Protein AF-A0AAJ1JYE7-F1 (afdb_monomer_lite)

Secondary structure (DSSP, 8-state):
-------EEEEEEEEESSSSSEEEEEEETTS-EEEEES--S---EEEEEEEEEEEEEEEEEETTTEEEEEEEEEEEEEEEEEEEEEE-GGG--

Sequence (93 aa):
MFSGRGTYVKYIEIGIGNRWFVRTETENKDGTEFEERGIIKPIYFESLYVRMWFRKTCLILDTKEGFKKVKKRRIEYKFIFGIVSRLDKEKVG

Structure (mmCIF, N/CA/C/O backbone):
data_AF-A0AAJ1JYE7-F1
#
_entry.id   AF-A0AAJ1JYE7-F1
#
loop_
_atom_site.group_PDB
_atom_site.id
_atom_site.type_symbol
_atom_site.label_atom_id
_atom_site.label_alt_id
_atom_site.label_comp_id
_atom_site.label_asym_id
_atom_site.label_entity_id
_atom_site.label_seq_id
_atom_site.pdbx_PDB_ins_code
_atom_site.Cartn_x
_atom_site.Cartn_y
_atom_site.Cartn_z
_atom_site.occupancy
_atom_site.B_iso_or_equiv
_atom_site.auth_seq_id
_atom_site.auth_comp_id
_atom_site.auth_asym_id
_atom_site.auth_atom_id
_atom_site.pdbx_PDB_model_num
ATOM 1 N N . MET A 1 1 ? 16.367 14.997 -20.482 1.00 34.31 1 MET A N 1
ATOM 2 C CA . MET A 1 1 ? 17.190 13.776 -20.345 1.00 34.31 1 MET A CA 1
ATOM 3 C C . MET A 1 1 ? 17.410 13.540 -18.851 1.00 34.31 1 MET A C 1
ATOM 5 O O . MET A 1 1 ? 18.354 14.069 -18.288 1.00 34.31 1 MET A O 1
ATOM 9 N N . PHE A 1 2 ? 16.486 12.858 -18.164 1.00 36.75 2 PHE A N 1
ATOM 10 C CA . PHE A 1 2 ? 16.659 12.547 -16.738 1.00 36.75 2 PHE A CA 1
ATOM 11 C C . PHE A 1 2 ? 17.430 11.232 -16.618 1.00 36.75 2 PHE A C 1
ATOM 13 O O . PHE A 1 2 ? 16.849 10.147 -16.596 1.00 36.75 2 PHE A O 1
ATOM 20 N N . SER A 1 3 ? 18.759 11.336 -16.584 1.00 42.69 3 SER A N 1
ATOM 21 C CA . SER A 1 3 ? 19.651 10.236 -16.211 1.00 42.69 3 SER A CA 1
ATOM 22 C C . SER A 1 3 ? 19.556 9.988 -14.700 1.00 42.69 3 SER A C 1
ATOM 24 O O . SER A 1 3 ? 20.482 10.264 -13.947 1.00 42.69 3 SER A O 1
ATOM 26 N N . GLY A 1 4 ? 18.403 9.505 -14.238 1.00 48.66 4 GLY A N 1
ATOM 27 C CA . GLY A 1 4 ? 18.215 9.040 -12.866 1.00 48.66 4 GLY A CA 1
ATOM 28 C C . GLY A 1 4 ? 18.513 7.548 -12.786 1.00 48.66 4 GLY A C 1
ATOM 29 O O . GLY A 1 4 ? 17.646 6.735 -13.127 1.00 48.66 4 GLY A O 1
ATOM 30 N N . ARG A 1 5 ? 19.735 7.187 -12.374 1.00 52.03 5 ARG A N 1
ATOM 31 C CA . ARG A 1 5 ? 20.025 5.867 -11.796 1.00 52.03 5 ARG A CA 1
ATOM 32 C C . ARG A 1 5 ? 19.333 5.831 -10.435 1.00 52.03 5 ARG A C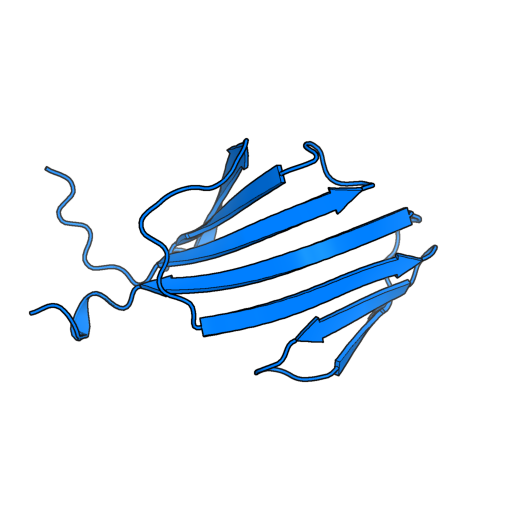 1
ATOM 34 O O . ARG A 1 5 ? 19.800 6.457 -9.492 1.00 52.03 5 ARG A O 1
ATOM 41 N N . GLY A 1 6 ? 18.197 5.157 -10.354 1.00 58.00 6 GLY A N 1
ATOM 42 C CA . GLY A 1 6 ? 17.426 5.066 -9.123 1.00 58.00 6 GLY A CA 1
ATOM 43 C C . GLY A 1 6 ? 16.493 3.873 -9.175 1.00 58.00 6 GLY A C 1
ATOM 44 O O . GLY A 1 6 ? 15.922 3.582 -10.229 1.00 58.00 6 GLY A O 1
ATOM 45 N N . THR A 1 7 ? 16.379 3.182 -8.044 1.00 64.06 7 THR A N 1
ATOM 46 C CA . THR A 1 7 ? 15.238 2.314 -7.779 1.00 64.06 7 THR A CA 1
ATOM 47 C C . THR A 1 7 ? 14.058 3.210 -7.452 1.00 64.06 7 THR A C 1
ATOM 49 O O . THR A 1 7 ? 14.181 4.116 -6.626 1.00 64.06 7 THR A O 1
ATOM 52 N N . TYR A 1 8 ? 12.936 2.962 -8.112 1.00 82.88 8 TYR A N 1
ATOM 53 C CA . TYR A 1 8 ? 11.683 3.656 -7.852 1.00 82.88 8 TYR A CA 1
ATOM 54 C C . TYR A 1 8 ? 10.617 2.610 -7.555 1.00 82.88 8 TYR A C 1
ATOM 56 O O . TYR A 1 8 ? 10.483 1.634 -8.306 1.00 82.88 8 TYR A O 1
ATOM 64 N N . VAL A 1 9 ? 9.883 2.801 -6.460 1.00 91.88 9 VAL A N 1
ATOM 65 C CA . VAL A 1 9 ? 8.764 1.937 -6.078 1.00 91.88 9 VAL A CA 1
ATOM 66 C C . VAL A 1 9 ? 7.475 2.675 -6.384 1.00 91.88 9 VAL A C 1
ATOM 68 O O . VAL A 1 9 ? 7.284 3.810 -5.967 1.00 91.88 9 VAL A O 1
ATOM 71 N N . LYS A 1 10 ? 6.593 2.032 -7.141 1.00 94.75 10 LYS A N 1
ATOM 72 C CA . LYS A 1 10 ? 5.254 2.537 -7.422 1.00 94.75 10 LYS A CA 1
ATOM 73 C C . LYS A 1 10 ? 4.230 1.684 -6.698 1.00 94.75 10 LYS A C 1
ATOM 75 O O . LYS A 1 10 ? 4.213 0.468 -6.878 1.00 94.75 10 LYS A O 1
ATOM 80 N N . TYR A 1 11 ? 3.334 2.326 -5.971 1.00 95.50 11 TYR A N 1
ATOM 81 C CA . TYR A 1 11 ? 2.158 1.719 -5.367 1.00 95.50 11 TYR A CA 1
ATOM 82 C C . TYR A 1 11 ? 0.939 2.133 -6.183 1.00 95.50 11 TYR A C 1
ATOM 84 O O . TYR A 1 11 ? 0.471 3.269 -6.103 1.00 95.50 11 TYR A O 1
ATOM 92 N N . ILE A 1 12 ? 0.454 1.227 -7.026 1.00 96.44 12 ILE A N 1
ATOM 93 C CA . ILE A 1 12 ? -0.694 1.484 -7.899 1.00 96.44 12 ILE A CA 1
ATOM 94 C C . ILE A 1 12 ? -1.921 0.928 -7.200 1.00 96.44 12 ILE A C 1
ATOM 96 O O . ILE A 1 12 ? -2.015 -0.274 -6.977 1.00 96.44 12 ILE A O 1
ATOM 100 N N . GLU A 1 13 ? -2.856 1.804 -6.859 1.00 96.81 13 GLU A N 1
ATOM 101 C CA . GLU A 1 13 ? -3.952 1.523 -5.944 1.00 96.81 13 GLU A CA 1
ATOM 102 C C . GLU A 1 13 ? -5.303 1.818 -6.574 1.00 96.81 13 GLU A C 1
ATOM 104 O O . GLU A 1 13 ? -5.510 2.869 -7.183 1.00 96.81 13 GLU A O 1
ATOM 109 N N . ILE A 1 14 ? -6.252 0.922 -6.330 1.00 96.81 14 ILE A N 1
ATOM 110 C CA . ILE A 1 14 ? -7.673 1.119 -6.577 1.00 96.81 14 ILE A CA 1
ATOM 111 C C . ILE A 1 14 ? -8.447 0.896 -5.283 1.00 96.81 14 ILE A C 1
ATOM 113 O O . ILE A 1 14 ? -8.214 -0.070 -4.556 1.00 96.81 14 ILE A O 1
ATOM 117 N N . GLY A 1 15 ? -9.374 1.793 -4.963 1.00 95.00 15 GLY A N 1
ATOM 118 C CA . GLY A 1 15 ? -10.163 1.636 -3.753 1.00 95.00 15 GLY A CA 1
ATOM 119 C C . GLY A 1 15 ? -10.948 2.859 -3.325 1.00 95.00 15 GLY A C 1
ATOM 120 O O . GLY A 1 15 ? -10.893 3.931 -3.925 1.00 95.00 15 GLY A O 1
ATOM 121 N N . ILE A 1 16 ? -11.675 2.677 -2.229 1.00 93.88 16 ILE A N 1
ATOM 122 C CA . ILE A 1 16 ? -12.484 3.714 -1.589 1.00 93.88 16 ILE A CA 1
ATOM 123 C C . ILE A 1 16 ? -11.773 4.262 -0.348 1.00 93.88 16 ILE A C 1
ATOM 125 O O . ILE A 1 16 ? -11.069 3.538 0.360 1.00 93.88 16 ILE A O 1
ATOM 129 N N . GLY A 1 17 ? -11.959 5.558 -0.087 1.00 89.75 17 GLY A N 1
ATOM 130 C CA . GLY A 1 17 ? -11.331 6.276 1.029 1.00 89.75 17 GLY A CA 1
ATOM 131 C C . GLY A 1 17 ? -9.947 6.873 0.720 1.00 89.75 17 GLY A C 1
ATOM 132 O O . GLY A 1 17 ? -9.336 7.505 1.586 1.00 89.75 17 GLY A O 1
ATOM 133 N N . ASN A 1 18 ? -9.451 6.708 -0.509 1.00 88.94 18 ASN A N 1
ATOM 134 C CA . ASN A 1 18 ? -8.342 7.490 -1.062 1.00 88.94 18 ASN A CA 1
ATOM 135 C C . ASN A 1 18 ? -8.852 8.780 -1.728 1.00 88.94 18 ASN A C 1
ATOM 137 O O . ASN A 1 18 ? -10.046 8.921 -1.985 1.00 88.94 18 ASN A O 1
ATOM 141 N N . ARG A 1 19 ? -7.940 9.721 -2.024 1.00 89.38 19 ARG A N 1
ATOM 142 C CA . ARG A 1 19 ? -8.263 10.988 -2.712 1.00 89.38 19 ARG A CA 1
ATOM 143 C C . ARG A 1 19 ? -8.909 10.761 -4.084 1.00 89.38 19 ARG A C 1
ATOM 145 O O . ARG A 1 19 ? -9.800 11.507 -4.478 1.00 89.38 19 ARG A O 1
ATOM 152 N N . TRP A 1 20 ? -8.464 9.724 -4.790 1.00 93.75 20 TRP A N 1
ATOM 153 C CA . TRP A 1 20 ? -9.024 9.269 -6.059 1.00 93.75 20 TRP A CA 1
ATOM 154 C C . TRP A 1 20 ? -9.295 7.769 -6.004 1.00 93.75 20 TRP A C 1
ATOM 156 O O . TRP A 1 20 ? -8.610 7.043 -5.284 1.00 93.75 20 TRP A O 1
ATOM 166 N N . PHE A 1 21 ? -10.268 7.317 -6.800 1.00 93.44 21 PHE A N 1
ATOM 167 C CA . PHE A 1 21 ? -10.625 5.899 -6.903 1.00 93.44 21 PHE A CA 1
ATOM 168 C C . PHE A 1 21 ? -9.472 5.040 -7.430 1.00 93.44 21 PHE A C 1
ATOM 170 O O . PHE A 1 21 ? -9.311 3.909 -6.990 1.00 93.44 21 PHE A O 1
ATOM 177 N N . VAL A 1 22 ? -8.657 5.597 -8.332 1.00 94.81 22 VAL A N 1
ATOM 178 C CA . VAL A 1 22 ? -7.417 4.993 -8.828 1.00 94.81 22 VAL A CA 1
ATOM 179 C C . VAL A 1 22 ? -6.291 6.010 -8.687 1.00 94.81 22 VAL A C 1
ATOM 181 O O . VAL A 1 22 ? -6.442 7.158 -9.125 1.00 94.81 22 VAL A O 1
ATOM 184 N N . ARG A 1 23 ? -5.170 5.604 -8.092 1.00 96.06 23 ARG A N 1
ATOM 185 C CA . ARG A 1 23 ? -3.984 6.447 -7.902 1.00 96.06 23 ARG A CA 1
ATOM 186 C C . ARG A 1 23 ? -2.696 5.642 -8.017 1.00 96.06 23 ARG A C 1
ATOM 188 O O . ARG A 1 23 ? -2.705 4.435 -7.800 1.00 96.06 23 ARG A O 1
ATOM 195 N N . THR A 1 24 ? -1.600 6.328 -8.300 1.00 95.69 24 THR A N 1
ATOM 196 C CA . THR A 1 24 ? -0.247 5.788 -8.188 1.00 95.69 24 THR A CA 1
ATOM 197 C C . THR A 1 24 ? 0.550 6.673 -7.242 1.00 95.69 24 THR A C 1
ATOM 199 O O . THR A 1 24 ? 0.564 7.888 -7.403 1.00 95.69 24 THR A O 1
ATOM 202 N N . GLU A 1 25 ? 1.192 6.074 -6.252 1.00 94.50 25 GLU A N 1
ATOM 203 C CA . GLU A 1 25 ? 2.142 6.742 -5.362 1.00 94.50 25 GLU A CA 1
ATOM 204 C C . GLU A 1 25 ? 3.546 6.274 -5.739 1.00 94.50 25 GLU A C 1
ATOM 206 O O . GLU A 1 25 ? 3.780 5.070 -5.832 1.00 94.50 25 GLU A O 1
ATOM 211 N N . THR A 1 26 ? 4.453 7.205 -6.026 1.00 92.00 26 THR A N 1
ATOM 212 C CA . THR A 1 26 ? 5.835 6.887 -6.398 1.00 92.00 26 THR A CA 1
ATOM 213 C C . THR A 1 26 ? 6.770 7.311 -5.277 1.00 92.00 26 THR A C 1
ATOM 215 O O . THR A 1 26 ? 6.810 8.485 -4.919 1.00 92.00 26 THR A O 1
ATOM 218 N N . GLU A 1 27 ? 7.534 6.350 -4.766 1.00 92.56 27 GLU A N 1
ATOM 219 C CA . GLU A 1 27 ? 8.571 6.523 -3.754 1.00 92.56 27 GLU A CA 1
ATOM 220 C C . GLU A 1 27 ? 9.947 6.427 -4.431 1.00 92.56 27 GLU A C 1
ATOM 222 O O . GLU A 1 27 ? 10.315 5.413 -5.045 1.00 92.56 27 GLU A O 1
ATOM 227 N N . ASN A 1 28 ? 10.698 7.523 -4.360 1.00 86.75 28 ASN A N 1
ATOM 228 C CA . ASN A 1 28 ? 12.052 7.630 -4.883 1.00 86.75 28 ASN A CA 1
ATOM 229 C C . ASN A 1 28 ? 13.074 7.161 -3.831 1.00 86.75 28 ASN A C 1
ATOM 231 O O . ASN A 1 28 ? 12.841 7.235 -2.628 1.00 86.75 28 ASN A O 1
ATOM 235 N N . LYS A 1 29 ? 14.265 6.730 -4.272 1.00 81.62 29 LYS A N 1
ATOM 236 C CA . LYS A 1 29 ? 15.356 6.297 -3.371 1.00 81.62 29 LYS A CA 1
ATOM 237 C C . LYS A 1 29 ? 15.812 7.374 -2.372 1.00 81.62 29 LYS A C 1
ATOM 239 O O . LYS A 1 29 ? 16.345 7.041 -1.319 1.00 81.62 29 LYS A O 1
ATOM 244 N N . ASP A 1 30 ? 15.641 8.647 -2.711 1.00 82.81 30 ASP A N 1
ATOM 245 C CA . ASP A 1 30 ? 15.944 9.781 -1.830 1.00 82.81 30 ASP A CA 1
ATOM 246 C C . ASP A 1 30 ? 14.872 10.009 -0.744 1.00 82.81 30 ASP A C 1
ATOM 248 O O . ASP A 1 30 ? 14.997 10.937 0.052 1.00 82.81 30 ASP A O 1
ATOM 252 N N . GLY A 1 31 ? 13.840 9.158 -0.692 1.00 81.38 31 GLY A N 1
ATOM 253 C CA . GLY A 1 31 ? 12.722 9.257 0.242 1.00 81.38 31 GLY A CA 1
ATOM 254 C C . GLY A 1 31 ? 11.667 10.279 -0.175 1.00 81.38 31 GLY A C 1
ATOM 255 O O . GLY A 1 31 ? 10.756 10.554 0.602 1.00 81.38 31 GLY A O 1
ATOM 256 N N . THR A 1 32 ? 11.775 10.873 -1.370 1.00 86.00 32 THR A N 1
ATOM 257 C CA . THR A 1 32 ? 10.725 11.757 -1.881 1.00 86.00 32 THR A CA 1
ATOM 258 C C . THR A 1 32 ? 9.548 10.941 -2.413 1.00 86.00 32 THR A C 1
ATOM 260 O O . THR A 1 32 ? 9.721 9.968 -3.150 1.00 86.00 32 THR A O 1
ATOM 263 N N . GLU A 1 33 ? 8.339 11.354 -2.038 1.00 90.81 33 GLU A N 1
ATOM 264 C CA . GLU A 1 33 ? 7.083 10.705 -2.410 1.00 90.81 33 GLU A CA 1
ATOM 265 C C . GLU A 1 33 ? 6.198 11.684 -3.185 1.00 90.81 33 GLU A C 1
ATOM 267 O O . GLU A 1 33 ? 6.097 12.866 -2.836 1.00 90.81 33 GLU A O 1
ATOM 272 N N . PHE A 1 34 ? 5.526 11.202 -4.228 1.00 89.94 34 PHE A N 1
ATOM 273 C CA . PHE A 1 34 ? 4.501 11.974 -4.927 1.00 89.94 34 PHE A CA 1
ATOM 274 C C . PHE A 1 34 ? 3.324 11.102 -5.367 1.00 89.94 34 PH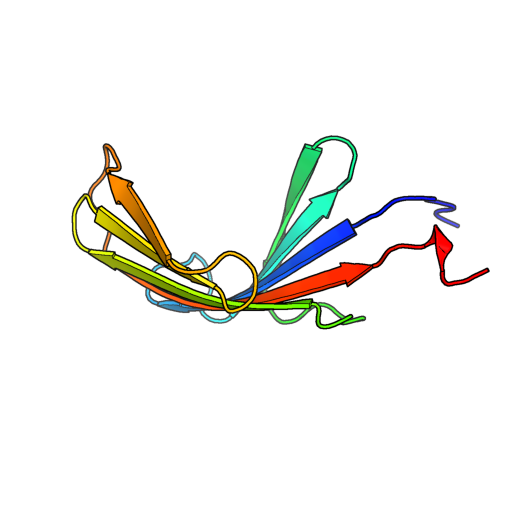E A C 1
ATOM 276 O O . PHE A 1 34 ? 3.477 9.926 -5.696 1.00 89.94 34 PHE A O 1
ATOM 283 N N . GLU A 1 35 ? 2.131 11.701 -5.376 1.00 92.94 35 GLU A N 1
ATOM 284 C CA . GLU A 1 35 ? 0.886 11.038 -5.765 1.00 92.94 35 GLU A CA 1
ATOM 285 C C . GLU A 1 35 ? 0.390 11.531 -7.128 1.00 92.94 35 GLU A C 1
ATOM 287 O O . GLU A 1 35 ? 0.215 12.729 -7.354 1.00 92.94 35 GLU A O 1
ATOM 292 N N . GLU A 1 36 ? 0.059 10.587 -8.003 1.00 94.06 36 GLU A N 1
ATOM 293 C CA . GLU A 1 36 ? -0.529 10.820 -9.317 1.00 94.06 36 GLU A CA 1
ATOM 294 C C . GLU A 1 36 ? -1.903 10.145 -9.425 1.00 94.06 36 GLU A C 1
ATOM 296 O O . GLU A 1 36 ? -2.155 9.068 -8.875 1.00 94.06 36 GLU A O 1
ATOM 301 N N . ARG A 1 37 ? -2.828 10.764 -10.164 1.00 95.38 37 ARG A N 1
ATOM 302 C CA . ARG A 1 37 ? -4.151 10.181 -10.426 1.00 95.38 37 ARG A CA 1
ATOM 303 C C . ARG A 1 37 ? -4.056 9.147 -11.553 1.00 95.38 37 ARG A C 1
ATOM 305 O O . ARG A 1 37 ? -3.574 9.463 -12.635 1.00 95.38 37 ARG A O 1
ATOM 312 N N . GLY A 1 38 ? -4.621 7.957 -11.342 1.00 93.94 38 GLY A N 1
ATOM 313 C CA . GLY A 1 38 ? -4.651 6.881 -12.339 1.00 93.94 38 GLY A CA 1
ATOM 314 C C . GLY A 1 38 ? -3.471 5.906 -12.257 1.00 93.94 38 GLY 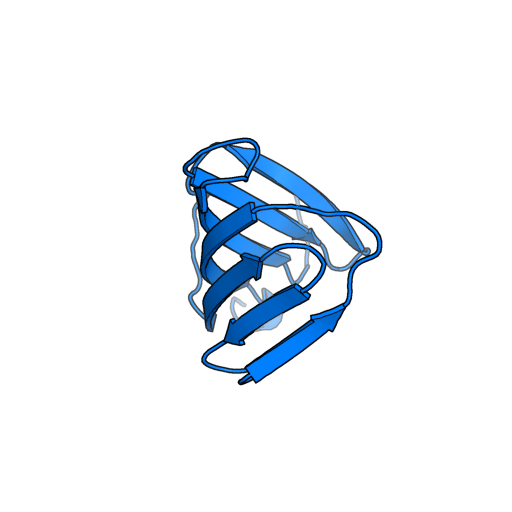A C 1
ATOM 315 O O . GLY A 1 38 ? -2.786 5.827 -11.240 1.00 93.94 38 GLY A O 1
ATOM 316 N N . ILE A 1 39 ? -3.285 5.121 -13.325 1.00 93.38 39 ILE A N 1
ATOM 317 C CA . ILE A 1 39 ? -2.267 4.063 -13.438 1.00 93.38 39 ILE A CA 1
ATOM 318 C C . ILE A 1 39 ? -1.078 4.587 -14.249 1.00 93.38 39 ILE A C 1
ATOM 320 O O . ILE A 1 39 ? -1.229 4.876 -15.438 1.00 93.38 39 ILE A O 1
ATOM 324 N N . ILE A 1 40 ? 0.108 4.653 -13.638 1.00 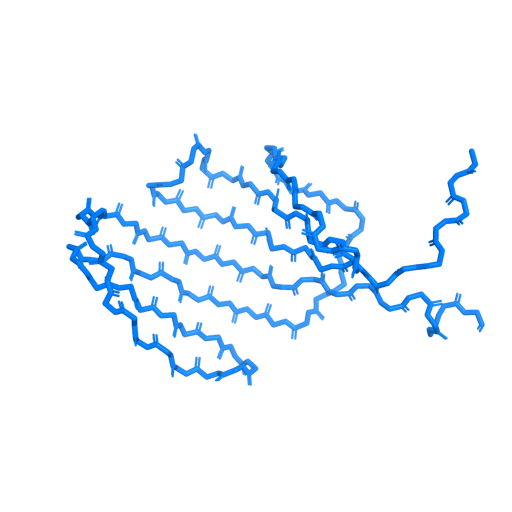92.19 40 ILE A N 1
ATOM 325 C CA . ILE A 1 40 ? 1.301 5.236 -14.271 1.00 92.19 40 ILE A CA 1
ATOM 326 C C . ILE A 1 40 ? 2.277 4.154 -14.748 1.00 92.19 40 ILE A C 1
ATOM 328 O O . ILE A 1 40 ? 2.958 3.494 -13.960 1.00 92.19 40 ILE A O 1
ATOM 332 N N . LYS A 1 41 ? 2.396 4.007 -16.071 1.00 88.69 41 LYS A N 1
ATOM 333 C CA . LYS A 1 41 ? 3.343 3.090 -16.732 1.00 88.69 41 LYS A CA 1
ATOM 334 C C . LYS A 1 41 ? 4.790 3.633 -16.703 1.00 88.69 41 LYS A C 1
ATOM 336 O O . LYS A 1 41 ? 4.983 4.825 -16.475 1.00 88.69 41 LYS A O 1
ATOM 341 N N . PRO A 1 42 ? 5.823 2.797 -16.926 1.00 90.38 42 PRO A N 1
ATOM 342 C CA . PRO A 1 42 ? 5.789 1.329 -16.950 1.00 90.38 42 PRO A CA 1
ATOM 343 C C . PRO A 1 42 ? 5.511 0.732 -15.560 1.00 90.38 42 PRO A C 1
ATOM 345 O O . PRO A 1 42 ? 5.710 1.410 -14.547 1.00 90.38 42 PRO A O 1
ATOM 348 N N . ILE A 1 43 ? 5.038 -0.520 -15.545 1.00 90.56 43 ILE A N 1
ATOM 349 C CA . ILE A 1 43 ? 4.699 -1.309 -14.351 1.00 90.56 43 ILE A CA 1
ATOM 350 C C . ILE A 1 43 ? 5.572 -2.566 -14.356 1.00 90.56 43 ILE A C 1
ATOM 352 O O . ILE A 1 43 ? 5.513 -3.346 -15.303 1.00 90.56 43 ILE A O 1
ATOM 356 N N . TYR A 1 44 ? 6.347 -2.762 -13.296 1.00 92.38 44 TYR A N 1
ATOM 357 C CA . TYR A 1 44 ? 7.209 -3.920 -13.071 1.00 92.38 44 TYR A CA 1
ATOM 358 C C . TYR A 1 44 ? 6.725 -4.633 -11.815 1.00 92.38 44 TYR A C 1
ATOM 360 O O . TYR A 1 44 ? 7.149 -4.303 -10.712 1.00 92.38 44 TYR A O 1
ATOM 368 N N . PHE A 1 45 ? 5.758 -5.534 -11.988 1.00 93.62 45 PHE A N 1
ATOM 369 C CA . PHE A 1 45 ? 5.053 -6.178 -10.882 1.00 93.62 45 PHE A CA 1
ATOM 370 C C . PHE A 1 45 ? 6.016 -6.868 -9.903 1.00 93.62 45 PHE A C 1
ATOM 372 O O . PHE A 1 45 ? 6.832 -7.692 -10.307 1.00 93.62 45 PHE A O 1
ATOM 379 N N . GLU A 1 46 ? 5.885 -6.539 -8.619 1.00 95.19 46 GLU A N 1
ATOM 380 C CA . GLU A 1 46 ? 6.643 -7.139 -7.519 1.00 95.19 46 GLU A CA 1
ATOM 381 C C . GLU A 1 46 ? 5.723 -7.908 -6.563 1.00 95.19 46 GLU A C 1
ATOM 383 O O . GLU A 1 46 ? 5.962 -9.080 -6.277 1.00 95.19 46 GLU A O 1
ATOM 388 N N . SER A 1 47 ? 4.670 -7.259 -6.066 1.00 96.62 47 SER A N 1
ATOM 389 C CA . SER A 1 47 ? 3.697 -7.869 -5.158 1.00 96.62 47 SER A CA 1
ATOM 390 C C . SER A 1 47 ? 2.316 -7.251 -5.339 1.00 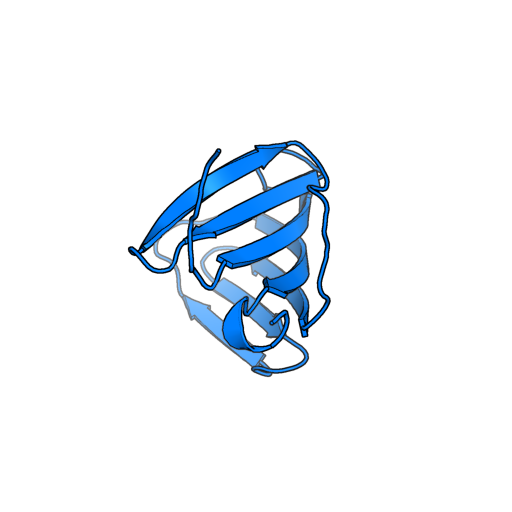96.62 47 SER A C 1
ATOM 392 O O . SER A 1 47 ? 2.154 -6.202 -5.966 1.00 96.62 47 SER A O 1
ATOM 394 N N . LEU A 1 48 ? 1.303 -7.911 -4.788 1.00 97.38 48 LEU A N 1
ATOM 395 C CA . LEU A 1 48 ? -0.035 -7.353 -4.632 1.00 97.38 48 LEU A CA 1
ATOM 396 C C . LEU A 1 48 ? -0.373 -7.269 -3.148 1.00 97.38 48 LEU A C 1
ATOM 398 O O . LEU A 1 48 ? 0.040 -8.121 -2.359 1.00 97.38 48 LEU A O 1
ATOM 402 N N . TYR A 1 49 ? -1.172 -6.274 -2.780 1.00 97.75 49 TYR A N 1
ATOM 403 C CA . TYR A 1 49 ? -1.658 -6.113 -1.422 1.00 97.75 49 TYR A CA 1
ATOM 404 C C . TYR A 1 49 ? -3.117 -5.686 -1.353 1.00 97.75 49 TYR A C 1
ATOM 406 O O . TYR A 1 49 ? -3.662 -5.008 -2.224 1.00 97.75 49 TYR A O 1
ATOM 414 N N . VAL A 1 50 ? -3.738 -6.051 -0.238 1.00 97.38 50 VAL A N 1
ATOM 415 C CA . VAL A 1 50 ? -5.036 -5.557 0.205 1.00 97.38 50 VAL A CA 1
ATOM 416 C C . VAL A 1 50 ? -4.819 -4.749 1.470 1.00 97.38 50 VAL A C 1
ATOM 418 O O . VAL A 1 50 ? -4.198 -5.220 2.422 1.00 97.38 50 VAL A O 1
ATOM 421 N N . ARG A 1 51 ? -5.357 -3.533 1.511 1.00 96.75 51 ARG A N 1
ATOM 422 C CA . ARG A 1 51 ? -5.317 -2.673 2.688 1.00 96.75 51 ARG A CA 1
ATOM 423 C C . ARG A 1 51 ? -6.718 -2.272 3.107 1.00 96.75 51 ARG A C 1
ATOM 425 O O . ARG A 1 51 ? -7.455 -1.624 2.366 1.00 96.75 51 ARG A O 1
ATOM 432 N N . MET A 1 52 ? -7.049 -2.620 4.341 1.00 97.00 52 MET A N 1
ATOM 433 C CA . MET A 1 52 ? -8.323 -2.309 4.968 1.00 97.00 52 MET A CA 1
ATOM 434 C C . MET A 1 52 ? -8.080 -1.395 6.156 1.00 97.00 52 MET A C 1
ATOM 436 O O . MET A 1 52 ? -7.465 -1.788 7.147 1.00 97.00 52 MET A O 1
ATOM 440 N N . TRP A 1 53 ? -8.578 -0.171 6.076 1.00 97.44 53 TRP A N 1
ATOM 441 C CA . TRP A 1 53 ? -8.652 0.709 7.227 1.00 97.44 53 TRP A CA 1
ATOM 442 C C . TRP A 1 53 ? -10.046 0.600 7.828 1.00 97.44 53 TRP A C 1
ATOM 444 O O . TRP A 1 53 ? -11.035 0.944 7.188 1.00 97.44 53 TRP A O 1
ATOM 454 N N . PHE A 1 54 ? -10.117 0.138 9.071 1.00 96.25 54 PHE A N 1
ATOM 455 C CA . PHE A 1 54 ? -11.341 0.074 9.852 1.00 96.25 54 PHE A CA 1
ATOM 456 C C . PHE A 1 54 ? -11.130 0.762 11.201 1.00 96.25 54 PHE A C 1
ATOM 458 O O . PHE A 1 54 ? -10.380 0.295 12.068 1.00 96.25 54 PHE A O 1
ATOM 465 N N . ARG A 1 55 ? -11.801 1.900 11.395 1.00 95.38 55 ARG A N 1
ATOM 466 C CA . ARG A 1 55 ? -11.663 2.753 12.583 1.00 95.38 55 ARG A CA 1
ATOM 467 C C . ARG A 1 55 ? -10.211 3.183 12.809 1.00 95.38 55 ARG A C 1
ATOM 469 O O . ARG A 1 55 ? -9.645 3.892 11.991 1.00 95.38 55 ARG A O 1
ATOM 476 N N . LYS A 1 56 ? -9.605 2.781 13.929 1.00 97.00 56 LYS A N 1
ATOM 477 C CA . LYS A 1 56 ? -8.204 3.060 14.283 1.00 97.00 56 LYS A CA 1
ATOM 478 C C . LYS A 1 56 ? -7.255 1.938 13.855 1.00 97.00 56 LYS A C 1
ATOM 480 O O . LYS A 1 56 ? -6.094 1.955 14.244 1.00 97.00 56 LYS A O 1
ATOM 485 N N . THR A 1 57 ? -7.729 0.939 13.118 1.00 97.06 57 THR A N 1
ATOM 486 C CA . THR A 1 57 ? -6.929 -0.228 12.734 1.00 97.06 57 THR A CA 1
ATOM 487 C C . THR A 1 57 ? -6.743 -0.246 11.228 1.00 97.06 57 THR A C 1
ATOM 489 O O . THR A 1 57 ? -7.715 -0.216 10.484 1.00 97.06 57 THR A O 1
ATOM 492 N N . CYS A 1 58 ? -5.494 -0.322 10.787 1.00 97.25 58 CYS A N 1
ATOM 493 C CA . CYS A 1 58 ? -5.122 -0.548 9.401 1.00 97.25 58 CYS A CA 1
ATOM 494 C C . CYS A 1 58 ? -4.558 -1.966 9.280 1.00 97.25 58 CYS A C 1
ATOM 496 O O . CYS A 1 58 ? -3.585 -2.310 9.955 1.00 97.25 58 CYS A O 1
ATOM 498 N N . LEU A 1 59 ? -5.211 -2.789 8.471 1.00 97.56 59 LEU A N 1
ATOM 499 C CA . LEU A 1 59 ? -4.787 -4.132 8.106 1.00 97.56 59 LEU A CA 1
ATOM 500 C C . LEU A 1 59 ? -4.189 -4.071 6.708 1.00 97.56 59 LEU A C 1
ATOM 502 O O . LEU A 1 59 ? -4.781 -3.460 5.821 1.00 97.56 59 LEU A O 1
ATOM 506 N N . ILE A 1 60 ? -3.034 -4.691 6.524 1.00 97.81 60 ILE A N 1
ATOM 507 C CA . ILE A 1 60 ? -2.354 -4.812 5.240 1.00 97.81 60 ILE A CA 1
ATOM 508 C C . ILE A 1 60 ? -2.033 -6.290 5.067 1.00 97.81 60 ILE A C 1
ATOM 510 O O . ILE A 1 60 ? -1.442 -6.896 5.956 1.00 97.81 60 ILE A O 1
ATOM 514 N N . LEU A 1 61 ? -2.454 -6.867 3.954 1.00 97.56 61 LEU A N 1
ATOM 515 C CA . LEU A 1 61 ? -2.074 -8.204 3.531 1.00 97.56 61 LEU A CA 1
ATOM 516 C C . LEU A 1 61 ? -1.353 -8.051 2.202 1.00 97.56 61 LEU A C 1
ATOM 518 O O . LEU A 1 61 ? -1.992 -7.676 1.228 1.00 97.56 61 LEU A O 1
ATOM 522 N N . ASP A 1 62 ? -0.055 -8.306 2.176 1.00 97.50 62 ASP A N 1
ATOM 523 C CA . ASP A 1 62 ? 0.784 -8.241 0.982 1.00 97.50 62 ASP A CA 1
ATOM 524 C C . ASP A 1 62 ? 1.307 -9.646 0.656 1.00 97.50 62 ASP A C 1
ATOM 526 O O . ASP A 1 62 ? 1.626 -10.423 1.556 1.00 97.50 62 ASP A O 1
ATOM 530 N N . THR A 1 63 ? 1.368 -10.010 -0.622 1.00 97.38 63 THR A N 1
ATOM 531 C CA . THR A 1 63 ? 1.797 -11.359 -1.029 1.00 97.38 63 THR A CA 1
ATOM 532 C C . THR A 1 63 ? 3.277 -11.641 -0.799 1.00 97.38 63 THR A C 1
ATOM 534 O O . THR A 1 63 ? 3.665 -12.805 -0.784 1.00 97.38 63 THR A O 1
ATOM 537 N N . LYS A 1 64 ? 4.105 -10.606 -0.645 1.00 95.31 64 LYS A N 1
ATOM 538 C CA . LYS A 1 64 ? 5.545 -10.691 -0.389 1.00 95.31 64 LYS A CA 1
ATOM 539 C C . LYS A 1 64 ? 5.865 -10.480 1.093 1.00 95.31 64 LYS A C 1
ATOM 541 O O . LYS A 1 64 ? 6.590 -11.279 1.672 1.00 95.31 64 LYS A O 1
ATOM 546 N N . GLU A 1 65 ? 5.310 -9.438 1.710 1.00 94.19 65 GLU A N 1
ATOM 547 C CA . GLU A 1 65 ? 5.577 -9.070 3.115 1.00 94.19 65 GLU A CA 1
ATOM 548 C C . GLU A 1 65 ? 4.649 -9.785 4.119 1.00 94.19 65 GLU A C 1
ATOM 550 O O . GLU A 1 65 ? 4.887 -9.772 5.328 1.00 94.19 65 GLU A O 1
ATOM 555 N N . GLY A 1 66 ? 3.570 -10.413 3.645 1.00 95.56 66 GLY A N 1
ATOM 556 C CA . GLY A 1 66 ? 2.591 -11.098 4.482 1.00 95.56 66 GLY A CA 1
ATOM 557 C C . GLY A 1 66 ? 1.606 -10.147 5.172 1.00 95.56 66 GLY A C 1
ATOM 558 O O . GLY A 1 66 ? 1.193 -9.119 4.631 1.00 95.56 66 GLY A O 1
ATOM 559 N N . PHE A 1 67 ? 1.158 -10.519 6.373 1.00 97.44 67 PHE A N 1
ATOM 560 C CA . PHE A 1 67 ? 0.120 -9.792 7.104 1.00 97.44 67 PHE A CA 1
ATOM 561 C C . PHE A 1 67 ? 0.695 -8.805 8.124 1.00 97.44 67 PHE A C 1
ATOM 563 O O . PHE A 1 67 ? 1.486 -9.162 8.995 1.00 97.44 67 PHE A O 1
ATOM 570 N N . LYS A 1 68 ? 0.196 -7.569 8.092 1.00 96.81 68 LYS A N 1
ATOM 571 C CA . LYS A 1 68 ? 0.552 -6.493 9.016 1.00 96.81 68 LYS A CA 1
ATOM 572 C C . LYS A 1 68 ? -0.696 -5.823 9.578 1.00 96.81 68 LYS A C 1
ATOM 574 O O . LYS A 1 68 ? -1.613 -5.437 8.856 1.00 96.81 68 LYS A O 1
ATOM 579 N N . LYS A 1 69 ? -0.699 -5.606 10.892 1.00 97.50 69 LYS A N 1
ATOM 580 C CA . LYS A 1 69 ? -1.754 -4.887 11.616 1.00 97.50 69 LYS A CA 1
ATOM 581 C C . LYS A 1 69 ? -1.164 -3.680 12.330 1.00 97.50 69 LYS A C 1
ATOM 583 O O . LYS A 1 69 ? -0.273 -3.820 13.159 1.00 97.50 69 LYS A O 1
ATOM 588 N N . VAL A 1 70 ? -1.691 -2.492 12.042 1.00 96.75 70 VAL A N 1
ATOM 589 C CA . VAL A 1 70 ? -1.191 -1.220 12.581 1.00 96.75 70 VAL A CA 1
ATOM 590 C C . VAL A 1 70 ? -2.325 -0.450 13.248 1.00 96.75 70 VAL A C 1
ATOM 592 O O . VAL A 1 70 ? -3.362 -0.203 12.633 1.00 96.75 70 VAL A O 1
ATOM 595 N N . LYS A 1 71 ? -2.127 -0.017 14.499 1.00 96.94 71 LYS A N 1
ATOM 596 C CA . LYS A 1 71 ? -3.025 0.947 15.154 1.00 96.94 71 LYS A CA 1
ATOM 597 C C . LYS A 1 71 ? -2.646 2.372 14.745 1.00 96.94 71 LYS A C 1
ATOM 599 O O . LYS A 1 71 ? -1.478 2.744 14.761 1.00 96.94 71 LYS A O 1
ATOM 604 N N . LYS A 1 72 ? -3.638 3.177 14.382 1.00 94.50 72 LYS A N 1
ATOM 605 C CA . LYS A 1 72 ? -3.503 4.562 13.923 1.00 94.50 72 LYS A CA 1
ATOM 606 C C . LYS A 1 72 ? -4.244 5.497 14.879 1.00 94.50 72 LYS A C 1
ATOM 608 O O . LYS A 1 72 ? -5.236 5.121 15.499 1.00 94.50 72 LYS A O 1
ATOM 613 N N . ARG A 1 73 ? -3.757 6.735 15.009 1.00 95.44 73 ARG A N 1
ATOM 614 C CA . ARG A 1 73 ? -4.347 7.744 15.910 1.00 95.44 73 ARG A CA 1
ATOM 615 C C . ARG A 1 73 ? -5.722 8.216 15.425 1.00 95.44 73 ARG A C 1
ATOM 617 O O . ARG A 1 73 ? -6.620 8.428 16.240 1.00 95.44 73 ARG A O 1
ATOM 624 N N . ARG A 1 74 ? -5.874 8.354 14.106 1.00 94.06 74 ARG A N 1
ATOM 625 C CA . ARG A 1 74 ? -7.096 8.813 13.436 1.00 94.06 74 ARG A CA 1
ATOM 626 C C . ARG A 1 74 ? -8.032 7.661 13.075 1.00 94.06 74 ARG A C 1
ATOM 628 O O . ARG A 1 74 ? -7.595 6.520 12.918 1.00 94.06 74 ARG A O 1
ATOM 635 N N . ILE A 1 75 ? -9.310 7.997 12.949 1.00 95.56 75 ILE A N 1
ATOM 636 C CA . ILE A 1 75 ? -10.361 7.101 12.471 1.00 95.56 75 ILE A CA 1
ATOM 637 C C . ILE A 1 75 ? -10.526 7.338 10.972 1.00 95.56 75 ILE A C 1
ATOM 639 O O . ILE A 1 75 ? -10.794 8.464 10.571 1.00 95.56 75 ILE A O 1
ATOM 643 N N . GLU A 1 76 ? -10.377 6.291 10.165 1.00 95.44 76 GLU A N 1
ATOM 644 C CA . GLU A 1 76 ? -10.694 6.309 8.732 1.00 95.44 76 GLU A CA 1
ATOM 645 C C . GLU A 1 76 ? -11.392 4.997 8.345 1.00 95.44 76 GLU A C 1
ATOM 647 O O . GLU A 1 76 ? -11.375 4.016 9.098 1.00 95.44 76 GLU A O 1
ATOM 652 N N . TYR A 1 77 ? -12.018 4.990 7.171 1.00 95.44 77 TYR A N 1
ATOM 653 C CA . TYR A 1 77 ? -12.577 3.795 6.549 1.00 95.44 77 TYR A CA 1
ATOM 654 C C . TYR A 1 77 ? -12.082 3.734 5.112 1.00 95.44 77 TYR A C 1
ATOM 656 O O . TYR A 1 77 ? -12.394 4.615 4.312 1.00 95.44 77 TYR A O 1
ATOM 664 N N . LYS A 1 78 ? -11.257 2.733 4.809 1.00 96.31 78 LYS A N 1
ATOM 665 C CA . LYS A 1 78 ? -10.663 2.552 3.483 1.00 96.31 78 LYS A CA 1
ATOM 666 C C . LYS A 1 78 ? -10.643 1.082 3.119 1.00 96.31 78 LYS A C 1
ATOM 668 O O . LYS A 1 78 ? -10.376 0.240 3.974 1.00 96.31 78 LYS A O 1
ATOM 673 N N . PHE A 1 79 ? -10.855 0.797 1.847 1.00 97.12 79 PHE A N 1
ATOM 674 C CA . PHE A 1 79 ? -10.685 -0.536 1.292 1.00 97.12 79 PHE A CA 1
ATOM 675 C C . PHE A 1 79 ? -9.977 -0.396 -0.047 1.00 97.12 79 PHE A C 1
ATOM 677 O O . PHE A 1 79 ? -10.510 0.232 -0.963 1.00 97.12 79 PHE A O 1
ATOM 6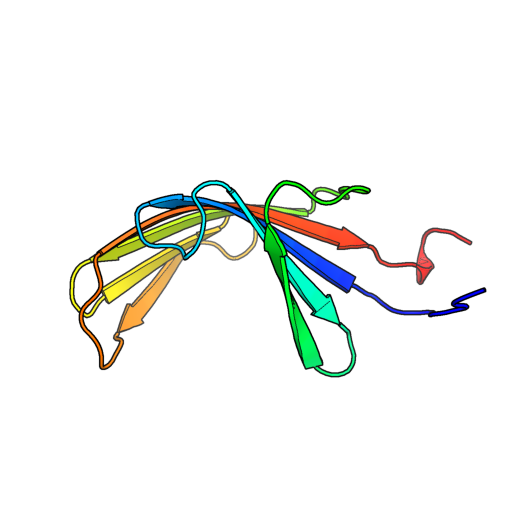84 N N . ILE A 1 80 ? -8.739 -0.879 -0.100 1.00 97.50 80 ILE A N 1
ATOM 685 C CA . ILE A 1 80 ? -7.794 -0.610 -1.180 1.00 97.50 80 ILE A CA 1
ATOM 686 C C . ILE A 1 80 ? -7.174 -1.929 -1.622 1.00 97.50 80 ILE A C 1
ATOM 688 O O . ILE A 1 80 ? -6.667 -2.682 -0.793 1.00 97.50 80 ILE A O 1
ATOM 692 N N . PHE A 1 81 ? -7.164 -2.160 -2.927 1.00 97.56 81 PHE A N 1
ATOM 693 C CA . PHE A 1 81 ? -6.301 -3.134 -3.576 1.00 97.56 81 PHE A CA 1
ATOM 694 C C . PHE A 1 81 ? -5.168 -2.387 -4.253 1.00 97.56 81 PHE A C 1
ATOM 696 O O . PHE A 1 81 ? -5.408 -1.382 -4.924 1.00 97.56 81 PHE A O 1
ATOM 703 N N . GLY A 1 82 ? -3.944 -2.862 -4.087 1.00 96.94 82 GLY A N 1
ATOM 704 C CA . GLY A 1 82 ? -2.806 -2.272 -4.763 1.00 96.94 82 GLY A CA 1
ATOM 705 C C . GLY A 1 82 ? -1.820 -3.304 -5.262 1.00 96.94 82 GLY A C 1
ATOM 706 O O . GLY A 1 82 ? -1.812 -4.454 -4.825 1.00 96.94 82 GLY A O 1
ATOM 707 N N . ILE A 1 83 ? -0.996 -2.874 -6.204 1.00 97.44 83 ILE A N 1
ATOM 708 C CA . ILE A 1 83 ? 0.192 -3.600 -6.632 1.00 97.44 83 ILE A CA 1
ATOM 709 C C . ILE A 1 83 ? 1.420 -2.753 -6.339 1.00 97.44 83 ILE A C 1
ATOM 711 O O . ILE A 1 83 ? 1.404 -1.531 -6.512 1.00 97.44 83 ILE A O 1
ATOM 715 N N . VAL A 1 84 ? 2.485 -3.417 -5.914 1.00 96.19 84 VAL A N 1
ATOM 716 C CA . VAL A 1 84 ? 3.817 -2.837 -5.815 1.00 96.19 84 VAL A CA 1
ATOM 717 C C . VAL A 1 84 ? 4.520 -3.103 -7.134 1.00 96.19 84 VAL A C 1
ATOM 719 O O . VAL A 1 84 ? 4.564 -4.234 -7.621 1.00 96.19 84 VAL A O 1
ATOM 722 N N . SER A 1 85 ? 5.051 -2.046 -7.731 1.00 94.44 85 SER A N 1
ATOM 723 C CA . SER A 1 85 ? 5.851 -2.109 -8.940 1.00 94.44 85 SER A CA 1
ATOM 724 C C . SER A 1 85 ? 7.237 -1.548 -8.658 1.00 94.44 85 SER A C 1
ATOM 726 O O . SER A 1 85 ? 7.373 -0.341 -8.460 1.00 94.44 85 SER A O 1
ATOM 728 N N . ARG A 1 86 ? 8.267 -2.395 -8.698 1.00 91.06 86 ARG A N 1
ATOM 729 C CA . ARG A 1 86 ? 9.656 -1.997 -8.441 1.00 91.06 86 ARG A CA 1
ATOM 730 C C . ARG A 1 86 ? 10.458 -2.012 -9.730 1.00 91.06 86 ARG A C 1
ATOM 732 O O . ARG A 1 86 ? 10.580 -3.044 -10.382 1.00 91.06 86 ARG A O 1
ATOM 739 N N . LEU A 1 87 ? 11.036 -0.867 -10.075 1.00 84.19 87 LEU A N 1
ATOM 740 C CA . LEU A 1 87 ? 12.025 -0.785 -11.142 1.00 84.19 87 LEU A CA 1
ATOM 741 C C . LEU A 1 87 ? 13.418 -0.668 -10.528 1.00 84.19 87 LEU A C 1
ATOM 743 O O . LEU A 1 87 ? 13.765 0.395 -10.021 1.00 84.19 87 LEU A O 1
ATOM 747 N N . ASP A 1 88 ? 14.220 -1.723 -10.646 1.00 71.50 88 ASP A N 1
ATOM 748 C CA . ASP A 1 88 ? 15.655 -1.683 -10.366 1.00 71.50 88 ASP A CA 1
ATOM 749 C C . ASP A 1 88 ? 16.415 -1.472 -11.677 1.00 71.50 88 ASP A C 1
ATOM 751 O O . ASP A 1 88 ? 16.592 -2.392 -12.478 1.00 71.50 88 ASP A O 1
ATOM 755 N N . LYS A 1 89 ? 16.876 -0.239 -11.912 1.00 62.16 89 LYS A N 1
ATOM 756 C CA . LYS A 1 89 ? 17.653 0.097 -13.117 1.00 62.16 89 LYS A CA 1
ATOM 757 C C . LYS A 1 89 ? 19.047 -0.549 -13.163 1.00 62.16 89 LYS A C 1
ATOM 759 O O . LYS A 1 89 ? 19.716 -0.408 -14.175 1.00 62.16 89 LYS A O 1
ATOM 764 N N . GLU A 1 90 ? 19.474 -1.268 -12.121 1.00 56.56 90 GLU A N 1
ATOM 765 C CA . GLU A 1 90 ? 20.714 -2.066 -12.138 1.00 56.56 90 GLU A CA 1
ATOM 766 C C . GLU A 1 90 ? 20.594 -3.353 -12.968 1.00 56.56 90 GLU A C 1
ATOM 768 O O . GLU A 1 90 ? 21.608 -3.903 -13.370 1.00 56.56 90 GLU A O 1
ATOM 773 N N . LYS A 1 91 ? 19.375 -3.840 -13.249 1.00 49.47 91 LYS A N 1
ATOM 774 C CA . LYS A 1 91 ? 19.148 -5.054 -14.064 1.00 49.47 91 LYS A CA 1
ATOM 775 C C . LYS A 1 91 ? 18.725 -4.758 -15.505 1.00 49.47 91 LYS A C 1
ATOM 777 O O . LYS A 1 91 ? 18.402 -5.674 -16.256 1.00 49.47 91 LYS A O 1
ATOM 782 N N . VAL A 1 92 ? 18.692 -3.482 -15.879 1.00 54.88 92 VAL A N 1
ATOM 783 C CA . VAL A 1 92 ? 18.371 -3.013 -17.231 1.00 54.88 92 VAL A CA 1
ATOM 784 C C . VAL A 1 92 ? 19.602 -2.274 -17.757 1.00 54.88 92 VAL A C 1
ATOM 786 O O . VAL A 1 92 ? 19.596 -1.050 -17.880 1.00 54.88 92 VAL A O 1
ATOM 789 N N . GLY A 1 93 ? 20.686 -3.023 -17.972 1.00 44.78 93 GLY A N 1
ATOM 790 C CA . GLY A 1 93 ? 21.984 -2.514 -18.424 1.00 44.78 93 GLY A CA 1
ATOM 791 C C . GLY A 1 93 ? 23.123 -3.435 -18.039 1.00 44.78 93 GLY A C 1
ATOM 792 O O . GLY A 1 93 ? 23.521 -3.368 -16.859 1.00 44.78 93 GLY A O 1
#

Organism: NCBI:txid2026186

pLDDT: mean 88.1, std 15.51, range [34.31, 97.81]

Radius of gyration: 14.42 Å; chains: 1; bounding box: 35×25×36 Å

InterPro domains:
  IPR025009 Protein of unknown function DUF3977 [PF13122] (9-85)

Foldseek 3Di:
DPPDQWKKKKKWKAWPQDPARTKIWIATPVRDIDIDGHDDDDFAFDWKWWWFAAFQWIWIAIPVVGTDIDGHPGTTGMTMIITMGIDNCVVVD